Protein AF-A0A2V9E637-F1 (afdb_monomer)

Nearest PDB structures (foldseek):
  2xma-assembly1_B  TM=8.071E-01  e=1.703E-02  Deinococcus radiodurans
  2xo6-assembly1_D  TM=8.044E-01  e=2.627E-02  Dei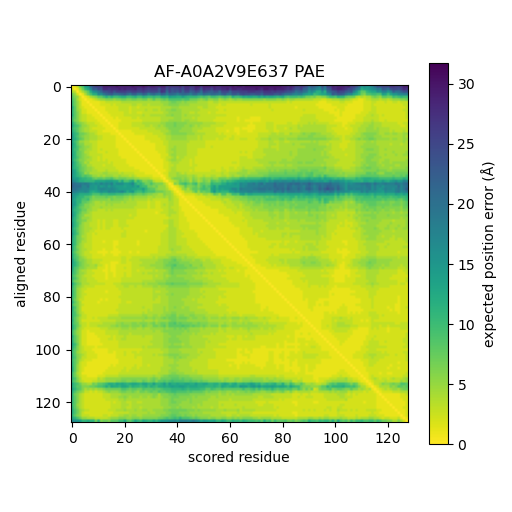nococcus radiodurans
  2fyx-assembly1_B  TM=7.825E-01  e=2.627E-02  Deinococcus radiodurans R1 = ATCC 13939 = DSM 20539
  2f5g-assembly1_B  TM=8.166E-01  e=8.014E-02  Saccharolobus solfataricus
  2ec2-assembly1_C  TM=7.989E-01  e=8.526E-02  Sulfurisphaera tokodaii

Secondary structure (DSSP, 8-state):
----PPEEEEEEE-TTSS-HHHHHHHHHHHHHHHHT--TT--HHHHHHHHHHHHHHHHHHHHHHHTT-S--GGGSHHHHHHHHHHHHTTBTTTEEEEEEEE-SSEEEEEEEE-TT--HHHHHHHHH--

Foldseek 3Di:
DPPPFDKDKDKDWAPQLADPVLVVVLVVQVVVLVVQPDDVDDPVSVVVSVVSNVVSVVVVVVSSVVRGDAQCCVPVVVVVLLVCQLCVCDVNQKPWDDKDDGRTMIITIIGGDPPDDPVVSVCSSVVD

Solvent-accessible surface area (backbone atoms only — not comparable to full-atom values): 7298 Å² total; per-residue (Å²): 132,86,76,84,57,64,76,43,79,47,77,54,61,48,88,58,19,54,59,67,69,56,55,53,51,52,52,54,53,51,53,52,55,55,69,68,64,51,92,86,59,52,73,66,57,52,50,51,49,52,50,52,52,48,56,52,50,52,53,51,50,56,45,46,73,69,52,40,56,63,45,64,34,62,41,66,71,51,30,46,53,53,52,48,46,64,50,70,45,47,82,69,52,24,43,73,77,49,72,50,75,43,38,30,35,35,43,39,31,34,25,50,40,82,90,58,55,66,67,62,56,57,47,57,48,76,71,111

Mean predicted aligned error: 4.62 Å

Sequence (128 aa):
MEGKHPIYFVTFRLADSLPRELVVRVRKQREALEKTRAAGASVAADRARLQELRALLQKVERCLDSGLGACYMRDFRIAKIVADAIRHFHGKRYQVLAWCVMPNHVHVVFSTLGERKLEAILHSWKSF

Structure (mmCIF, N/CA/C/O backbone):
data_AF-A0A2V9E637-F1
#
_entry.id   AF-A0A2V9E637-F1
#
loop_
_atom_site.group_PDB
_atom_site.id
_atom_site.type_symbol
_atom_site.label_atom_id
_atom_site.label_alt_id
_atom_site.label_comp_id
_atom_site.label_asym_id
_atom_site.label_entity_id
_atom_site.label_seq_id
_atom_site.pdbx_PDB_ins_code
_atom_site.Cartn_x
_atom_site.Cartn_y
_atom_site.Cartn_z
_atom_site.occupancy
_atom_site.B_iso_or_equiv
_atom_site.auth_seq_id
_atom_site.auth_comp_id
_atom_site.auth_asym_id
_atom_site.auth_atom_id
_atom_site.pdbx_PDB_model_num
ATOM 1 N N . MET A 1 1 ? -12.660 18.260 21.961 1.00 40.09 1 MET A N 1
ATOM 2 C CA . MET A 1 1 ? -11.722 18.543 20.855 1.00 40.09 1 MET A CA 1
ATOM 3 C C . MET A 1 1 ? -11.296 17.205 20.281 1.00 40.09 1 MET A C 1
ATOM 5 O O . MET A 1 1 ? -10.498 16.520 20.903 1.00 40.09 1 MET A O 1
ATOM 9 N N . GLU A 1 2 ? -11.909 16.771 19.184 1.00 47.88 2 GLU A N 1
ATOM 10 C CA . GLU A 1 2 ? -11.536 15.517 18.521 1.00 47.88 2 GLU A CA 1
ATOM 11 C C . GLU A 1 2 ? -10.154 15.700 17.886 1.00 47.88 2 GLU A C 1
ATOM 13 O O . GLU A 1 2 ? -9.966 16.536 17.000 1.00 47.88 2 GLU A O 1
ATOM 18 N N . GLY A 1 3 ? -9.155 14.992 18.415 1.00 58.88 3 GLY A N 1
ATOM 19 C CA . GLY A 1 3 ? -7.803 15.018 17.875 1.00 58.88 3 GLY A CA 1
ATOM 20 C C . GLY A 1 3 ? -7.828 14.518 16.435 1.00 58.88 3 GLY A C 1
ATOM 21 O O . GLY A 1 3 ? -8.316 13.425 16.160 1.00 58.88 3 GLY A O 1
ATOM 22 N N . LYS A 1 4 ? -7.323 15.325 15.500 1.00 71.44 4 LYS A N 1
ATOM 23 C CA . LYS A 1 4 ? -7.252 14.964 14.083 1.00 71.44 4 LYS A CA 1
ATOM 24 C C . LYS A 1 4 ? -6.286 13.789 13.923 1.00 71.44 4 LYS A C 1
ATOM 26 O O . LYS A 1 4 ? -5.071 13.973 13.918 1.00 71.44 4 LYS A O 1
ATOM 31 N N . HIS A 1 5 ? -6.829 12.581 13.844 1.00 83.50 5 HIS A N 1
ATOM 32 C CA . HIS A 1 5 ? -6.038 11.376 13.657 1.00 83.50 5 HIS A CA 1
ATOM 33 C C . HIS A 1 5 ? -5.346 11.384 12.276 1.00 83.50 5 HIS A C 1
ATOM 35 O O . HIS A 1 5 ? -5.916 11.884 11.299 1.00 83.50 5 HIS A O 1
ATOM 41 N N . PRO A 1 6 ? -4.103 10.876 12.174 1.00 89.88 6 PRO A N 1
ATOM 42 C CA . PRO A 1 6 ? -3.376 10.835 10.912 1.00 89.88 6 PRO A CA 1
ATOM 43 C C . PRO A 1 6 ? -4.045 9.882 9.918 1.00 89.88 6 PRO A C 1
ATOM 45 O O . PRO A 1 6 ? -4.442 8.770 10.267 1.00 89.88 6 PRO A O 1
ATOM 48 N N . ILE A 1 7 ? -4.116 10.320 8.661 1.00 93.69 7 ILE A N 1
ATOM 49 C CA . ILE A 1 7 ? -4.611 9.516 7.543 1.00 93.69 7 ILE A CA 1
ATOM 50 C C . ILE A 1 7 ? -3.420 8.877 6.835 1.00 93.69 7 ILE A C 1
ATOM 52 O O . ILE A 1 7 ? -2.467 9.558 6.454 1.00 93.69 7 ILE A O 1
ATOM 56 N N . TYR A 1 8 ? -3.510 7.572 6.618 1.00 95.12 8 TYR A N 1
ATOM 57 C CA . TYR A 1 8 ? -2.523 6.776 5.909 1.00 95.12 8 TYR A CA 1
ATOM 58 C C . TYR A 1 8 ? -3.108 6.260 4.602 1.00 95.12 8 TYR A C 1
ATOM 60 O O . TYR A 1 8 ? -4.249 5.804 4.564 1.00 95.12 8 TYR A O 1
ATOM 68 N N . PHE A 1 9 ? -2.290 6.282 3.553 1.00 95.44 9 PHE A N 1
ATOM 69 C CA . PHE A 1 9 ? -2.475 5.472 2.357 1.00 95.44 9 PHE A CA 1
ATOM 70 C C . PHE A 1 9 ? -1.413 4.376 2.377 1.00 95.44 9 PHE A C 1
ATOM 72 O O . PHE A 1 9 ? -0.218 4.674 2.448 1.00 95.44 9 PHE A O 1
ATOM 79 N N . VAL A 1 10 ? -1.846 3.119 2.361 1.00 95.75 10 VAL A N 1
ATOM 80 C CA . VAL A 1 10 ? -0.953 1.963 2.379 1.00 95.75 10 VAL A CA 1
ATOM 81 C C . VAL A 1 10 ? -1.283 1.034 1.229 1.00 95.75 10 VAL A C 1
ATOM 83 O O . VAL A 1 10 ? -2.441 0.683 1.009 1.00 95.75 10 VAL A O 1
ATOM 86 N N . THR A 1 11 ? -0.220 0.570 0.581 1.00 95.75 11 THR A N 1
ATOM 87 C CA . THR A 1 11 ? -0.254 -0.527 -0.376 1.00 95.75 11 THR A CA 1
ATOM 88 C C . THR A 1 11 ? 0.482 -1.721 0.216 1.00 95.75 11 THR A C 1
ATOM 90 O O . THR A 1 11 ? 1.638 -1.607 0.635 1.00 95.75 11 THR A O 1
ATOM 93 N N . PHE A 1 12 ? -0.160 -2.885 0.242 1.00 95.44 12 PHE A N 1
ATOM 94 C CA . PHE A 1 12 ? 0.520 -4.159 0.474 1.00 95.44 12 PHE A CA 1
ATOM 95 C C . PHE A 1 12 ? 0.213 -5.127 -0.664 1.00 95.44 12 PHE A C 1
ATOM 97 O O . PHE A 1 12 ? -0.747 -4.957 -1.406 1.00 95.44 12 PHE A O 1
ATOM 104 N N . ARG A 1 13 ? 1.086 -6.112 -0.855 1.00 96.19 13 ARG A N 1
ATOM 105 C CA . ARG A 1 13 ? 1.111 -6.930 -2.068 1.00 96.19 13 ARG A CA 1
ATOM 106 C C . ARG A 1 13 ? 1.548 -8.355 -1.780 1.00 96.19 13 ARG A C 1
ATOM 108 O O . ARG A 1 13 ? 2.208 -8.597 -0.764 1.00 96.19 13 ARG A O 1
ATOM 115 N N . LEU A 1 14 ? 1.228 -9.261 -2.698 1.00 96.38 14 LEU A N 1
ATOM 116 C CA . LEU A 1 14 ? 1.783 -10.611 -2.704 1.00 96.38 14 LEU A CA 1
ATOM 117 C C . LEU A 1 14 ? 3.299 -10.555 -2.927 1.00 96.38 14 LEU A C 1
ATOM 119 O O . LEU A 1 14 ? 3.823 -9.619 -3.535 1.00 96.38 14 LEU A O 1
ATOM 123 N N . ALA A 1 15 ? 4.029 -11.525 -2.378 1.00 94.50 15 ALA A N 1
ATOM 124 C CA . ALA A 1 15 ? 5.489 -11.464 -2.302 1.00 94.50 15 ALA A CA 1
ATOM 125 C C . ALA A 1 15 ? 6.156 -11.403 -3.689 1.00 94.50 15 ALA A C 1
ATOM 127 O O . ALA A 1 15 ? 7.101 -10.632 -3.887 1.00 94.50 15 ALA A O 1
ATOM 128 N N . ASP A 1 16 ? 5.609 -12.144 -4.646 1.00 96.12 16 ASP A N 1
ATOM 129 C CA . ASP A 1 16 ? 6.091 -12.334 -6.014 1.00 96.12 16 ASP A CA 1
ATOM 130 C C . ASP A 1 16 ? 5.517 -11.329 -7.029 1.00 96.12 16 ASP A C 1
ATOM 132 O O . ASP A 1 16 ? 5.886 -11.358 -8.199 1.00 96.12 16 ASP A O 1
ATOM 136 N N . SER A 1 17 ? 4.672 -10.389 -6.591 1.00 96.75 17 SER A N 1
ATOM 137 C CA . SER A 1 17 ? 3.978 -9.453 -7.487 1.00 96.75 17 SER A CA 1
ATOM 138 C C . SER A 1 17 ? 4.863 -8.369 -8.121 1.00 96.75 17 SER A C 1
ATOM 140 O O . SER A 1 17 ? 4.393 -7.578 -8.933 1.00 96.75 17 SER A O 1
ATOM 142 N N . LEU A 1 18 ? 6.134 -8.280 -7.716 1.00 96.19 18 LEU A N 1
ATOM 143 C CA . LEU A 1 18 ? 7.128 -7.374 -8.289 1.00 96.19 18 LEU A CA 1
ATOM 144 C C . LEU A 1 18 ? 8.448 -8.123 -8.508 1.00 96.19 18 LEU A C 1
ATOM 146 O O . LEU A 1 18 ? 8.897 -8.811 -7.584 1.00 96.19 18 LEU A O 1
ATOM 150 N N . PRO A 1 19 ? 9.137 -7.906 -9.644 1.00 94.31 19 PRO A N 1
ATOM 151 C CA . PRO A 1 19 ? 10.486 -8.419 -9.858 1.00 94.31 19 PRO A CA 1
ATOM 152 C C . PRO A 1 19 ? 11.448 -7.966 -8.756 1.00 94.31 19 PRO A C 1
ATOM 154 O O . PRO A 1 19 ? 11.432 -6.805 -8.325 1.00 94.31 19 PRO A O 1
ATOM 157 N N . ARG A 1 20 ? 12.324 -8.869 -8.309 1.00 93.62 20 ARG A N 1
ATOM 158 C CA . ARG A 1 20 ? 13.251 -8.611 -7.196 1.00 93.62 20 ARG A CA 1
ATOM 159 C C . ARG A 1 20 ? 14.171 -7.428 -7.490 1.00 93.62 20 ARG A C 1
ATOM 161 O O . ARG A 1 20 ? 14.415 -6.598 -6.614 1.00 93.62 20 ARG A O 1
ATOM 168 N N . GLU A 1 21 ? 14.630 -7.315 -8.728 1.00 93.50 21 GLU A N 1
ATOM 169 C CA . GLU A 1 21 ? 15.509 -6.251 -9.211 1.00 93.50 21 GLU A CA 1
ATOM 170 C C . GLU A 1 21 ? 14.822 -4.886 -9.107 1.00 93.50 21 GLU A C 1
ATOM 172 O O . GLU A 1 21 ? 15.451 -3.898 -8.719 1.00 93.50 21 GLU A O 1
ATOM 177 N N . LEU A 1 22 ? 13.517 -4.830 -9.403 1.00 92.44 22 LEU A N 1
ATOM 178 C CA . LEU A 1 22 ? 12.720 -3.615 -9.268 1.00 92.44 22 LEU A CA 1
ATOM 179 C C . LEU A 1 22 ? 12.571 -3.225 -7.796 1.00 92.44 22 LEU A C 1
ATOM 181 O O . LEU A 1 22 ? 12.788 -2.065 -7.453 1.00 92.44 22 LEU A O 1
ATOM 185 N N . VAL A 1 23 ? 12.276 -4.184 -6.913 1.00 94.19 23 VAL A N 1
ATOM 186 C CA . VAL A 1 23 ? 12.155 -3.932 -5.466 1.00 94.19 23 VAL A CA 1
ATOM 187 C C . VAL A 1 23 ? 13.454 -3.368 -4.893 1.00 94.19 23 VAL A C 1
ATOM 189 O O . VAL A 1 23 ? 13.427 -2.373 -4.167 1.00 94.19 23 VAL A O 1
ATOM 192 N N . VAL A 1 24 ? 14.598 -3.969 -5.233 1.00 95.31 24 VAL A N 1
ATOM 193 C CA . VAL A 1 24 ? 15.916 -3.497 -4.783 1.00 95.31 24 VAL A CA 1
ATOM 194 C C . VAL A 1 24 ? 16.193 -2.086 -5.300 1.00 95.31 24 VAL A C 1
ATOM 196 O O . VAL A 1 24 ? 16.623 -1.223 -4.535 1.00 95.31 24 VAL A O 1
ATOM 199 N N . ARG A 1 25 ? 15.911 -1.824 -6.581 1.00 94.25 25 ARG A N 1
ATOM 200 C CA . ARG A 1 25 ? 16.116 -0.508 -7.199 1.00 94.25 25 ARG A CA 1
ATOM 201 C C . ARG A 1 25 ? 15.263 0.573 -6.542 1.00 94.25 25 ARG A C 1
ATOM 203 O O . ARG A 1 25 ? 15.794 1.613 -6.167 1.00 94.25 25 ARG A O 1
ATOM 210 N N . VAL A 1 26 ? 13.970 0.311 -6.362 1.00 93.88 26 VAL A N 1
ATOM 211 C CA . VAL A 1 26 ? 13.024 1.248 -5.740 1.00 93.88 26 VAL A CA 1
ATOM 212 C C . VAL A 1 26 ? 13.431 1.559 -4.304 1.00 93.88 26 VAL A C 1
ATOM 214 O O . VAL A 1 26 ? 13.415 2.723 -3.912 1.00 93.88 26 VAL A O 1
ATOM 217 N N . ARG A 1 27 ? 13.849 0.551 -3.526 1.00 93.94 27 ARG A N 1
ATOM 218 C CA . ARG A 1 27 ? 14.351 0.761 -2.159 1.00 93.94 27 ARG A CA 1
ATOM 219 C C . ARG A 1 27 ? 15.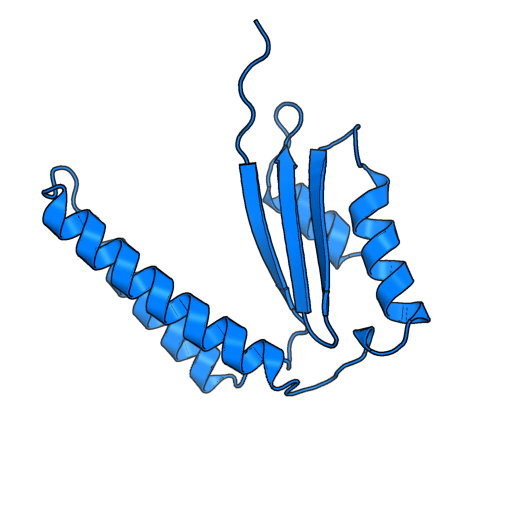567 1.682 -2.141 1.00 93.94 27 ARG A C 1
ATOM 221 O O . ARG A 1 27 ? 15.530 2.694 -1.451 1.00 93.94 27 ARG A O 1
ATOM 228 N N . LYS A 1 28 ? 16.578 1.399 -2.971 1.00 95.31 28 LYS A N 1
ATOM 229 C CA . LYS A 1 28 ? 17.780 2.241 -3.087 1.00 95.31 28 LYS A CA 1
ATOM 230 C C . LYS A 1 28 ? 17.444 3.683 -3.479 1.00 95.31 28 LYS A C 1
ATOM 232 O O . LYS A 1 28 ? 17.966 4.617 -2.880 1.00 95.31 28 LYS A O 1
ATOM 237 N N . GLN A 1 29 ? 16.564 3.873 -4.464 1.00 94.06 29 GLN A N 1
ATOM 238 C CA . GLN A 1 29 ? 16.156 5.210 -4.910 1.00 94.06 29 GLN A CA 1
ATOM 239 C C . GLN A 1 29 ? 15.386 5.968 -3.827 1.00 94.06 29 GLN A C 1
ATOM 241 O O . GLN A 1 29 ? 15.657 7.140 -3.590 1.00 94.06 29 GLN A O 1
ATOM 246 N N . ARG A 1 30 ? 14.470 5.298 -3.123 1.00 93.31 30 ARG A N 1
ATOM 247 C CA . ARG A 1 30 ? 13.738 5.901 -2.005 1.00 93.31 30 ARG A CA 1
ATOM 248 C C . ARG A 1 30 ? 14.671 6.284 -0.855 1.00 93.31 30 ARG A C 1
ATOM 250 O O . ARG A 1 30 ? 14.533 7.372 -0.316 1.00 93.31 30 ARG A O 1
ATOM 257 N N . GLU A 1 31 ? 15.618 5.425 -0.493 1.00 93.44 31 GLU A N 1
ATOM 258 C CA . GLU A 1 31 ? 16.619 5.728 0.539 1.00 93.44 31 GLU A CA 1
ATOM 259 C C . GLU A 1 31 ? 17.484 6.934 0.157 1.00 93.44 31 GLU A C 1
ATOM 261 O O . GLU A 1 31 ? 17.749 7.785 1.002 1.00 93.44 31 GLU A O 1
ATOM 266 N N . ALA A 1 32 ? 17.887 7.048 -1.113 1.00 91.62 32 ALA A N 1
ATOM 267 C CA . ALA A 1 32 ? 18.609 8.219 -1.606 1.00 91.62 32 ALA A CA 1
ATOM 268 C C . ALA A 1 32 ? 17.760 9.499 -1.494 1.00 91.62 32 ALA A C 1
ATOM 270 O O . ALA A 1 32 ? 18.251 10.507 -0.992 1.00 91.62 32 ALA A O 1
ATOM 271 N N . LEU A 1 33 ? 16.478 9.439 -1.874 1.00 90.44 33 LEU A N 1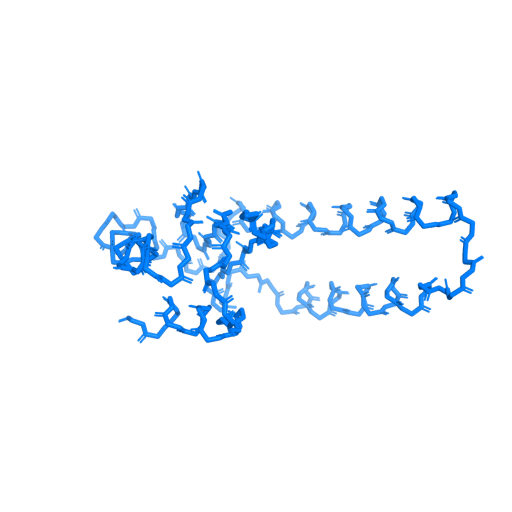
ATOM 272 C CA . LEU A 1 33 ? 15.534 10.557 -1.749 1.00 90.44 33 LEU A CA 1
ATOM 273 C C . LEU A 1 33 ? 15.225 10.945 -0.299 1.00 90.44 33 LEU A C 1
ATOM 275 O O . LEU A 1 33 ? 14.928 12.100 -0.024 1.00 90.44 33 LEU A O 1
ATOM 279 N N . GLU A 1 34 ? 15.253 10.010 0.648 1.00 87.94 34 GLU A N 1
ATOM 280 C CA . GLU A 1 34 ? 15.096 10.355 2.065 1.00 87.94 34 GLU A CA 1
ATOM 281 C C . GLU A 1 34 ? 16.364 11.005 2.626 1.00 87.94 34 GLU A C 1
ATOM 283 O O . GLU A 1 34 ? 16.267 11.930 3.425 1.00 87.94 34 GLU A O 1
ATOM 288 N N . LYS A 1 35 ? 17.558 10.607 2.168 1.00 86.56 35 LYS A N 1
ATOM 289 C CA . LYS A 1 35 ? 18.819 11.247 2.583 1.00 86.56 35 LYS A CA 1
A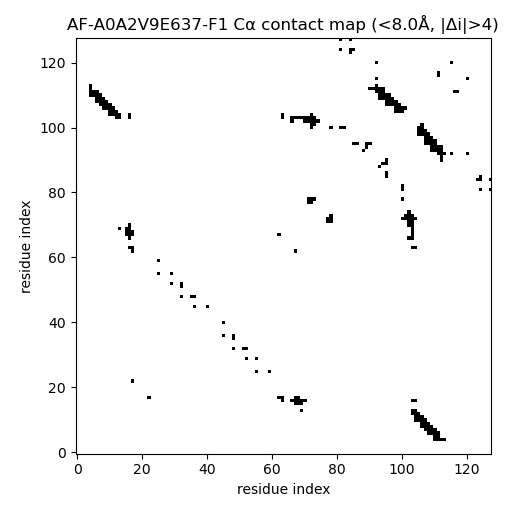TOM 290 C C . LYS A 1 35 ? 18.948 12.693 2.105 1.00 86.56 35 LYS A C 1
ATOM 292 O O . LYS A 1 35 ? 19.616 13.483 2.763 1.00 86.56 35 LYS A O 1
ATOM 297 N N . THR A 1 36 ? 18.309 13.059 0.993 1.00 81.31 36 THR A N 1
ATOM 298 C CA . THR A 1 36 ? 18.271 14.454 0.520 1.00 81.31 36 THR A CA 1
ATOM 299 C C . THR A 1 36 ? 17.282 15.325 1.294 1.00 81.31 36 THR A C 1
ATOM 301 O O . THR A 1 36 ? 17.228 16.536 1.073 1.00 81.31 36 THR A O 1
ATOM 304 N N . ARG A 1 37 ? 16.516 14.752 2.234 1.00 80.25 37 ARG A N 1
ATOM 305 C CA . ARG A 1 37 ? 15.659 15.502 3.154 1.00 80.25 37 ARG A CA 1
ATOM 306 C C . ARG A 1 37 ? 16.524 16.226 4.191 1.00 80.25 37 ARG A C 1
ATOM 308 O O . ARG A 1 37 ? 16.696 15.765 5.315 1.00 80.25 37 ARG A O 1
ATOM 315 N N . ALA A 1 38 ? 17.074 17.372 3.807 1.00 73.25 38 ALA A N 1
ATOM 316 C CA . ALA A 1 38 ? 17.827 18.226 4.714 1.00 73.25 38 ALA A CA 1
ATOM 317 C C . ALA A 1 38 ? 16.885 19.037 5.619 1.00 73.25 38 ALA A C 1
ATOM 319 O O . ALA A 1 38 ? 15.874 19.584 5.164 1.00 73.25 38 ALA A O 1
ATOM 320 N N . ALA A 1 39 ? 17.236 19.157 6.901 1.00 69.50 39 ALA A N 1
ATOM 321 C CA . ALA A 1 39 ? 16.622 20.149 7.777 1.00 69.50 39 ALA A CA 1
ATOM 322 C C . ALA A 1 39 ? 16.942 21.552 7.226 1.00 69.50 39 ALA A C 1
ATOM 324 O O . ALA A 1 39 ? 18.107 21.873 7.010 1.00 69.50 39 ALA A O 1
ATOM 325 N N . GLY A 1 40 ? 15.915 22.360 6.946 1.00 69.31 40 GLY A N 1
ATOM 326 C CA . GLY A 1 40 ? 16.083 23.688 6.338 1.00 69.31 40 GLY A CA 1
ATOM 327 C C . GLY A 1 40 ? 16.147 23.715 4.803 1.00 69.31 40 GLY A C 1
ATOM 328 O O . GLY A 1 40 ? 16.476 24.755 4.238 1.00 69.31 40 GLY A O 1
ATOM 329 N N . ALA A 1 41 ? 15.830 22.613 4.110 1.00 79.25 41 ALA A N 1
ATOM 330 C CA . ALA A 1 41 ? 15.701 22.617 2.650 1.00 79.25 41 ALA A CA 1
ATOM 331 C C . ALA A 1 41 ? 14.647 23.634 2.171 1.00 79.25 41 ALA A C 1
ATOM 333 O O . ALA A 1 41 ? 13.606 23.822 2.805 1.00 79.25 41 ALA A O 1
ATOM 334 N N . SER A 1 42 ? 14.895 24.265 1.018 1.00 87.06 42 SER A N 1
ATOM 335 C CA . SER A 1 42 ? 13.920 25.175 0.415 1.00 87.06 42 SER A CA 1
ATOM 336 C C . SER A 1 42 ? 12.647 24.424 0.009 1.00 87.06 42 SER A C 1
ATOM 338 O O . SER A 1 42 ? 12.686 23.246 -0.358 1.00 87.06 42 SER A O 1
ATOM 340 N N . VAL A 1 43 ? 11.511 25.128 -0.002 1.00 88.19 43 VAL A N 1
ATOM 341 C CA . VAL A 1 43 ? 10.225 24.578 -0.473 1.00 88.19 43 VAL A CA 1
ATOM 342 C C . VAL A 1 43 ? 10.352 24.000 -1.889 1.00 88.19 43 VAL A C 1
ATOM 344 O O . VAL A 1 43 ? 9.757 22.970 -2.195 1.00 88.19 43 VAL A O 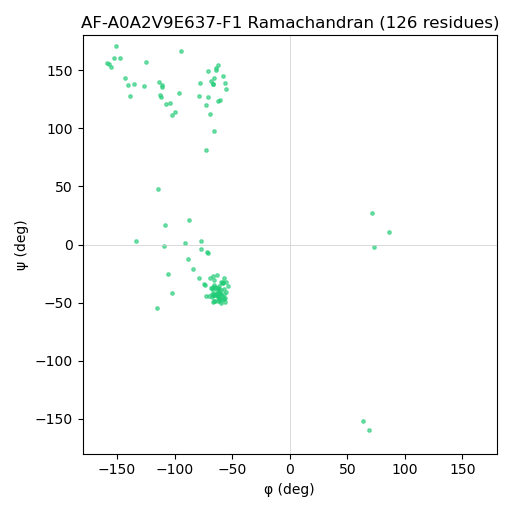1
ATOM 347 N N . ALA A 1 44 ? 11.161 24.627 -2.749 1.00 89.50 44 ALA A N 1
ATOM 348 C CA . ALA A 1 44 ? 11.421 24.143 -4.101 1.00 89.50 44 ALA A CA 1
ATOM 349 C C . ALA A 1 44 ? 12.171 22.798 -4.111 1.00 89.50 44 ALA A C 1
ATOM 351 O O . ALA A 1 44 ? 11.783 21.895 -4.854 1.00 89.50 44 ALA A O 1
ATOM 352 N N . ALA A 1 45 ? 13.195 22.639 -3.264 1.00 88.12 45 ALA A N 1
ATOM 353 C CA . ALA A 1 45 ? 13.955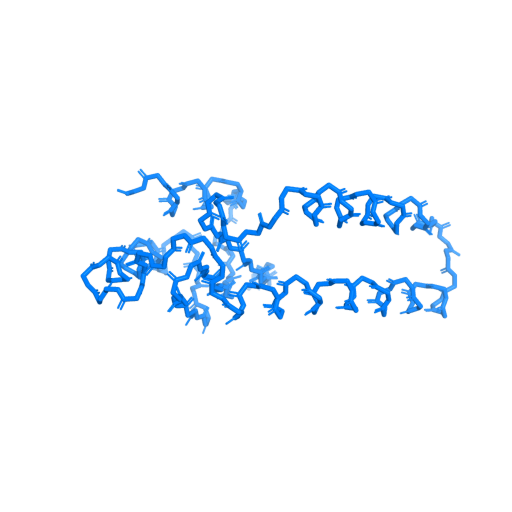 21.396 -3.154 1.00 88.12 45 ALA A CA 1
ATOM 354 C C . ALA A 1 45 ? 13.096 20.243 -2.609 1.00 88.12 45 ALA A C 1
ATOM 356 O O . ALA A 1 45 ? 13.117 19.144 -3.166 1.00 88.12 45 ALA A O 1
ATOM 357 N N . ASP A 1 46 ? 12.278 20.490 -1.577 1.00 89.31 46 ASP A N 1
ATOM 358 C CA . ASP A 1 46 ? 11.370 19.457 -1.060 1.00 89.31 46 ASP A CA 1
ATOM 359 C C . ASP A 1 46 ? 10.281 19.096 -2.084 1.00 89.31 46 ASP A C 1
ATOM 361 O O . ASP A 1 46 ? 9.951 17.922 -2.261 1.00 89.31 46 ASP A O 1
ATOM 365 N N . ARG A 1 47 ? 9.779 20.073 -2.854 1.00 90.62 47 ARG A N 1
ATOM 366 C CA . ARG A 1 47 ? 8.819 19.814 -3.937 1.00 90.62 47 ARG A CA 1
ATOM 367 C C . ARG A 1 47 ? 9.406 18.920 -5.032 1.00 90.62 47 ARG A C 1
ATOM 369 O O . ARG A 1 47 ? 8.719 17.994 -5.466 1.00 90.62 47 ARG A O 1
ATOM 376 N N . ALA A 1 48 ? 10.647 19.167 -5.452 1.00 91.31 48 ALA A N 1
ATOM 377 C CA . ALA A 1 48 ? 11.344 18.334 -6.433 1.00 91.31 48 ALA A CA 1
ATOM 378 C C . ALA A 1 48 ? 11.527 16.896 -5.914 1.00 91.31 48 ALA A C 1
ATOM 380 O O . ALA A 1 48 ? 11.144 15.936 -6.585 1.00 91.31 48 ALA A O 1
ATOM 381 N N . ARG A 1 49 ? 11.980 16.743 -4.663 1.00 91.38 49 ARG A N 1
ATOM 382 C CA . ARG A 1 49 ? 12.105 15.444 -3.978 1.00 91.38 49 ARG A CA 1
ATOM 383 C C . ARG A 1 49 ? 10.779 14.676 -3.939 1.00 91.38 49 ARG A C 1
ATOM 385 O O . ARG A 1 49 ? 10.733 13.487 -4.257 1.00 91.38 49 ARG A O 1
ATOM 392 N N . LEU A 1 50 ? 9.680 15.347 -3.582 1.00 91.12 50 LEU A N 1
ATOM 393 C CA . LEU A 1 50 ? 8.341 14.748 -3.561 1.00 91.12 50 LEU A CA 1
ATOM 394 C C . LEU A 1 50 ? 7.852 14.361 -4.964 1.00 91.12 50 LEU A C 1
ATOM 396 O O . LEU A 1 50 ? 7.158 13.353 -5.110 1.00 91.12 50 LEU A O 1
ATOM 400 N N . GLN A 1 51 ? 8.201 15.129 -5.998 1.00 93.94 51 GLN A N 1
ATOM 401 C CA . GLN A 1 51 ? 7.882 14.793 -7.386 1.00 93.94 51 GLN A CA 1
ATOM 402 C C . GLN A 1 51 ? 8.613 13.523 -7.838 1.00 93.94 51 GLN A C 1
ATOM 404 O O . GLN A 1 51 ? 7.988 12.641 -8.429 1.00 93.94 51 GLN A O 1
ATOM 409 N N . GLU A 1 52 ? 9.896 13.385 -7.503 1.00 94.06 52 GLU A N 1
ATOM 410 C CA . GLU A 1 52 ? 10.668 12.172 -7.786 1.00 94.06 52 GLU A CA 1
ATOM 411 C C . GLU A 1 52 ? 10.114 10.954 -7.041 1.00 94.06 52 GLU A C 1
ATOM 413 O O . GLU A 1 52 ? 9.920 9.893 -7.643 1.00 94.06 52 GLU A O 1
ATOM 418 N N . LEU A 1 53 ? 9.767 11.112 -5.758 1.00 92.56 53 LEU A N 1
ATOM 419 C CA . LEU A 1 53 ? 9.142 10.046 -4.975 1.00 92.56 53 LEU A CA 1
ATOM 420 C C . LEU A 1 53 ? 7.806 9.607 -5.591 1.00 92.56 53 LEU A C 1
ATOM 422 O O . LEU A 1 53 ? 7.546 8.411 -5.713 1.00 92.56 53 LEU A O 1
ATOM 426 N N . ARG A 1 54 ? 6.971 10.554 -6.037 1.00 93.38 54 ARG A N 1
ATOM 427 C CA . ARG A 1 54 ? 5.711 10.247 -6.735 1.00 93.38 54 ARG A CA 1
ATOM 428 C C . ARG A 1 54 ? 5.951 9.490 -8.035 1.00 93.38 54 ARG A C 1
ATOM 430 O O . ARG A 1 54 ? 5.291 8.482 -8.270 1.00 93.38 54 ARG A O 1
ATOM 437 N N . ALA A 1 55 ? 6.903 9.932 -8.856 1.00 94.75 55 ALA A N 1
ATOM 438 C CA . ALA A 1 55 ? 7.244 9.251 -10.103 1.00 94.75 55 ALA A CA 1
ATOM 439 C C . ALA A 1 55 ? 7.755 7.821 -9.853 1.00 94.75 55 ALA A C 1
ATOM 441 O O . ALA A 1 55 ? 7.458 6.908 -10.628 1.00 94.75 55 ALA A O 1
ATOM 442 N N . LEU A 1 56 ? 8.498 7.611 -8.762 1.00 94.31 56 LEU A N 1
ATOM 443 C CA . LEU A 1 56 ? 8.960 6.294 -8.336 1.00 94.31 56 LEU A CA 1
ATOM 444 C C . LEU A 1 56 ? 7.797 5.385 -7.917 1.00 94.31 56 LEU A C 1
ATOM 446 O O . LEU A 1 56 ? 7.713 4.255 -8.394 1.00 94.31 56 LEU A O 1
ATOM 450 N N . LEU A 1 57 ? 6.882 5.879 -7.078 1.00 92.56 57 LEU A N 1
ATOM 451 C CA . LEU A 1 57 ? 5.706 5.118 -6.645 1.00 92.56 57 LEU A CA 1
ATOM 452 C C . LEU A 1 57 ? 4.786 4.780 -7.824 1.00 92.56 57 LEU A C 1
ATOM 454 O O . LEU A 1 57 ? 4.382 3.635 -7.965 1.00 92.56 57 LEU A O 1
ATOM 458 N N . GLN A 1 58 ? 4.559 5.712 -8.753 1.00 94.50 58 GLN A N 1
ATOM 459 C CA . GLN A 1 58 ? 3.784 5.440 -9.970 1.00 94.50 58 GLN A CA 1
ATOM 460 C C . GLN A 1 58 ? 4.393 4.332 -10.844 1.00 94.50 58 GLN A C 1
ATOM 462 O O . GLN A 1 58 ? 3.661 3.605 -11.512 1.00 94.50 58 GLN A O 1
ATOM 467 N N . LYS A 1 59 ? 5.726 4.191 -10.875 1.00 94.19 59 LYS A N 1
ATOM 468 C CA . LYS A 1 59 ? 6.379 3.068 -11.575 1.00 94.19 59 LYS A CA 1
ATOM 469 C C . LYS A 1 59 ? 6.086 1.734 -10.893 1.00 94.19 59 LYS A C 1
ATOM 471 O O . LYS A 1 59 ? 5.916 0.740 -11.590 1.00 94.19 59 LYS A O 1
ATOM 476 N N . VAL A 1 60 ? 6.040 1.717 -9.560 1.00 95.62 60 VAL A N 1
ATOM 477 C CA . VAL A 1 60 ? 5.671 0.524 -8.786 1.00 95.62 60 VAL A CA 1
ATOM 478 C C . VAL A 1 60 ? 4.221 0.149 -9.058 1.00 95.62 60 VAL A C 1
ATOM 480 O O . VAL A 1 60 ? 3.978 -0.995 -9.418 1.00 95.62 60 VAL A O 1
ATOM 483 N N . GLU A 1 61 ? 3.300 1.110 -8.981 1.00 95.81 61 GLU A N 1
ATOM 484 C CA . GLU A 1 61 ? 1.873 0.888 -9.248 1.00 95.81 61 GLU A CA 1
ATOM 485 C C . GLU A 1 61 ? 1.634 0.300 -10.637 1.00 95.81 61 GLU A C 1
ATOM 487 O O . GLU A 1 61 ? 1.053 -0.772 -10.751 1.00 95.81 61 GLU A O 1
ATOM 492 N N . ARG A 1 62 ? 2.221 0.885 -11.690 1.00 95.94 62 ARG A N 1
ATOM 493 C CA . ARG A 1 62 ? 2.109 0.324 -13.049 1.00 95.94 62 ARG A CA 1
ATOM 494 C C . ARG A 1 62 ? 2.616 -1.116 -13.161 1.00 95.94 62 ARG A C 1
ATOM 496 O O . ARG A 1 62 ? 2.125 -1.875 -13.990 1.00 95.94 62 ARG A O 1
ATOM 503 N N . CYS A 1 63 ? 3.624 -1.484 -12.372 1.00 95.81 63 CYS A N 1
ATOM 504 C CA . CYS A 1 63 ? 4.149 -2.847 -12.355 1.00 95.81 63 CYS A CA 1
ATOM 505 C C . CYS A 1 63 ? 3.269 -3.804 -11.540 1.00 95.81 63 CYS A C 1
ATOM 507 O O . CYS A 1 63 ? 3.245 -4.998 -11.820 1.00 95.81 63 CYS A O 1
ATOM 509 N N . LEU A 1 64 ? 2.567 -3.306 -10.524 1.00 97.31 64 LEU A N 1
ATOM 510 C CA . LEU A 1 64 ? 1.559 -4.082 -9.813 1.00 97.31 64 LEU A CA 1
ATOM 511 C C . LEU A 1 64 ? 0.336 -4.317 -10.709 1.00 97.31 64 LEU A C 1
ATOM 513 O O . LEU A 1 64 ? -0.131 -5.452 -10.816 1.00 97.31 64 LEU A O 1
ATOM 517 N N . ASP A 1 65 ? -0.111 -3.274 -11.411 1.00 96.88 65 ASP A N 1
ATOM 518 C CA . ASP A 1 65 ? -1.250 -3.297 -12.336 1.00 96.88 65 ASP A CA 1
ATOM 519 C C . ASP A 1 65 ? -1.040 -4.234 -13.529 1.00 96.88 65 ASP A C 1
ATOM 521 O O . ASP A 1 65 ? -2.008 -4.777 -14.063 1.00 96.88 65 ASP A O 1
ATOM 525 N N . SER A 1 66 ? 0.211 -4.492 -13.927 1.00 96.38 66 SER A N 1
ATOM 526 C CA . SER A 1 66 ? 0.505 -5.476 -14.975 1.00 96.38 66 SER A CA 1
ATOM 527 C C . SER A 1 66 ? 0.274 -6.927 -14.536 1.00 96.38 66 SER A C 1
ATOM 529 O O . SER A 1 66 ? 0.338 -7.827 -15.372 1.00 96.38 66 SER A O 1
ATOM 531 N N . GLY A 1 67 ? -0.021 -7.175 -13.253 1.00 95.62 67 GLY A N 1
ATOM 532 C CA . GLY A 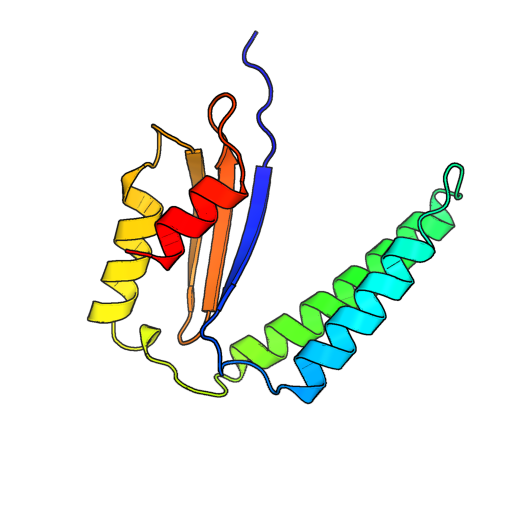1 67 ? -0.457 -8.486 -12.772 1.00 95.62 67 GLY A CA 1
ATOM 533 C C . GLY A 1 67 ? 0.643 -9.547 -12.750 1.00 95.62 67 GLY A C 1
ATOM 534 O O . GLY A 1 67 ? 0.340 -10.729 -12.885 1.00 95.62 67 GLY A O 1
ATOM 535 N N . LEU A 1 68 ? 1.910 -9.144 -12.603 1.00 94.88 68 LEU A N 1
ATOM 536 C CA . LEU A 1 68 ? 3.026 -10.084 -12.465 1.00 94.88 68 LEU A CA 1
ATOM 537 C C . LEU A 1 68 ? 2.885 -10.943 -11.199 1.00 94.88 68 LEU A C 1
ATOM 539 O O . LEU A 1 68 ? 2.275 -10.519 -10.211 1.00 94.88 68 LEU A O 1
ATOM 543 N N . GLY A 1 69 ? 3.499 -12.128 -11.236 1.00 96.31 69 GLY A N 1
ATOM 544 C CA . GLY A 1 69 ? 3.418 -13.115 -10.162 1.00 96.31 69 GLY A CA 1
ATOM 545 C C . GLY A 1 69 ? 2.022 -13.722 -10.030 1.00 96.31 69 GLY A C 1
ATOM 546 O O . GLY A 1 69 ? 1.206 -13.694 -10.955 1.00 96.31 69 GLY A O 1
ATOM 547 N N . ALA A 1 70 ? 1.741 -14.285 -8.864 1.00 96.94 70 ALA A N 1
ATOM 548 C CA . ALA A 1 70 ? 0.438 -14.824 -8.548 1.00 96.94 70 ALA A CA 1
ATOM 549 C C . ALA A 1 70 ? -0.616 -13.712 -8.458 1.00 96.94 70 ALA A C 1
ATOM 551 O O . ALA A 1 70 ? -0.408 -12.660 -7.856 1.00 96.94 70 ALA A O 1
ATOM 552 N N . CYS A 1 71 ? -1.797 -13.988 -9.009 1.00 97.62 71 CYS A N 1
ATOM 553 C CA . CYS A 1 71 ? -2.970 -13.119 -8.938 1.00 97.62 71 CYS A CA 1
ATOM 554 C C . CYS A 1 71 ? -4.092 -13.777 -8.122 1.00 97.62 71 CYS A C 1
ATOM 556 O O . CYS A 1 71 ? -5.236 -13.840 -8.571 1.00 97.62 71 CYS A O 1
ATOM 558 N N . TYR A 1 72 ? -3.771 -14.313 -6.940 1.00 97.62 72 TYR A N 1
ATOM 559 C CA . TYR A 1 72 ? -4.731 -15.067 -6.123 1.00 97.62 72 TYR A CA 1
ATOM 560 C C . TYR A 1 72 ? -5.978 -14.258 -5.759 1.00 97.62 72 TYR A C 1
ATOM 562 O O . TYR A 1 72 ? -7.076 -14.800 -5.731 1.00 97.62 72 TYR A O 1
ATOM 570 N N . MET A 1 73 ? -5.844 -12.946 -5.563 1.00 97.88 73 MET A N 1
ATOM 571 C CA . MET A 1 73 ? -6.975 -12.072 -5.239 1.00 97.88 73 MET A CA 1
ATOM 572 C C . MET A 1 73 ? -7.846 -11.734 -6.462 1.00 97.88 73 MET A C 1
ATOM 574 O O . MET A 1 73 ? -8.810 -10.989 -6.338 1.00 97.88 73 MET A O 1
ATOM 578 N N . ARG A 1 74 ? -7.554 -12.291 -7.647 1.00 97.56 74 ARG A N 1
ATOM 579 C CA . ARG A 1 74 ? -8.511 -12.317 -8.766 1.00 97.56 74 ARG A CA 1
ATOM 580 C C . ARG A 1 74 ? -9.686 -13.251 -8.471 1.00 97.56 74 ARG A C 1
ATOM 582 O O . ARG A 1 74 ? -10.782 -13.025 -8.974 1.00 97.56 74 ARG A O 1
ATOM 589 N N . ASP A 1 75 ? -9.465 -14.287 -7.660 1.00 98.19 75 ASP A N 1
ATOM 590 C CA . ASP A 1 75 ? -10.540 -15.117 -7.128 1.00 98.19 75 ASP A CA 1
ATOM 591 C C . ASP A 1 75 ? -11.299 -14.332 -6.052 1.00 98.19 75 ASP A C 1
ATOM 593 O O . ASP A 1 75 ? -10.735 -13.943 -5.024 1.00 98.19 75 ASP A O 1
ATOM 597 N N . PHE A 1 76 ? -12.598 -14.127 -6.276 1.00 97.44 76 PHE A N 1
ATOM 598 C CA . PHE A 1 76 ? -13.456 -13.363 -5.373 1.00 97.44 76 PHE A CA 1
ATOM 599 C C . PHE A 1 76 ? -13.472 -13.929 -3.947 1.00 97.44 76 PHE A C 1
ATOM 601 O O . PHE A 1 76 ? -13.657 -13.175 -2.993 1.00 97.44 76 PHE A O 1
ATOM 608 N N . ARG A 1 77 ? -13.267 -15.242 -3.782 1.00 98.19 77 ARG A N 1
ATOM 609 C CA . ARG A 1 77 ? -13.255 -15.906 -2.473 1.00 98.19 77 ARG A CA 1
ATOM 610 C C . ARG A 1 77 ? -12.049 -15.459 -1.659 1.00 98.19 77 ARG A C 1
ATOM 612 O O . ARG A 1 77 ? -12.187 -15.137 -0.484 1.00 98.19 77 ARG A O 1
ATOM 619 N N . ILE A 1 78 ? -10.886 -15.371 -2.304 1.00 97.62 78 ILE A N 1
ATOM 620 C CA . ILE A 1 78 ? -9.644 -14.904 -1.680 1.00 97.62 78 ILE A CA 1
ATOM 621 C C . ILE A 1 78 ? -9.712 -13.392 -1.455 1.00 97.62 78 ILE A C 1
ATOM 623 O O . ILE A 1 78 ? -9.405 -12.919 -0.362 1.00 97.62 78 ILE A O 1
ATOM 627 N N . ALA A 1 79 ? -10.190 -12.631 -2.444 1.00 97.88 79 ALA A N 1
ATOM 628 C CA . ALA A 1 79 ? -10.382 -11.190 -2.296 1.00 97.88 79 ALA A CA 1
ATOM 629 C C . ALA A 1 79 ? -11.308 -10.844 -1.119 1.00 97.88 79 ALA A C 1
ATOM 631 O O . ALA A 1 79 ? -11.048 -9.894 -0.379 1.00 97.88 79 ALA A O 1
ATOM 632 N N . LYS A 1 80 ? -12.361 -11.645 -0.915 1.00 98.00 80 LYS A N 1
ATOM 633 C CA . LYS A 1 80 ? -13.295 -11.493 0.200 1.00 98.00 80 LYS A CA 1
ATOM 634 C C . LYS A 1 80 ? -12.623 -11.690 1.558 1.00 98.00 80 LYS A C 1
ATOM 636 O O . LYS A 1 80 ? -12.880 -10.887 2.447 1.00 98.00 80 LYS A O 1
ATOM 641 N N . ILE A 1 81 ? -11.743 -12.682 1.711 1.00 97.88 81 ILE A N 1
ATOM 642 C CA . ILE A 1 81 ? -10.985 -12.893 2.960 1.00 97.88 81 ILE A CA 1
ATOM 643 C C . ILE A 1 81 ? -10.194 -11.628 3.319 1.00 97.88 81 ILE A C 1
ATOM 645 O O . ILE A 1 81 ? -10.276 -11.132 4.442 1.00 97.88 81 ILE A O 1
ATOM 649 N N . VAL A 1 82 ? -9.490 -11.055 2.340 1.00 97.62 82 VAL A N 1
ATOM 650 C CA . VAL A 1 82 ? -8.678 -9.849 2.546 1.00 97.62 82 VAL A CA 1
ATOM 651 C C . VAL A 1 82 ? -9.549 -8.627 2.856 1.00 97.62 82 VAL A C 1
ATOM 653 O O . VAL A 1 82 ? -9.255 -7.869 3.782 1.00 97.62 82 VAL A O 1
ATOM 656 N N . ALA A 1 83 ? -10.653 -8.449 2.128 1.00 97.94 83 ALA A N 1
ATOM 657 C CA . ALA A 1 83 ? -11.620 -7.386 2.387 1.00 97.94 83 ALA A CA 1
ATOM 658 C C . ALA A 1 83 ? -12.230 -7.484 3.796 1.00 97.94 83 ALA A C 1
ATOM 660 O O . ALA A 1 83 ? -12.353 -6.476 4.496 1.00 97.94 83 ALA A O 1
ATOM 661 N N . ASP A 1 84 ? -12.593 -8.691 4.228 1.00 97.94 84 ASP A N 1
ATOM 662 C CA . ASP A 1 84 ? -13.168 -8.933 5.547 1.00 97.94 84 ASP A CA 1
ATOM 663 C C . ASP A 1 84 ? -12.131 -8.650 6.651 1.00 97.94 84 ASP A C 1
ATOM 665 O O . ASP A 1 84 ? -12.465 -7.988 7.636 1.00 97.94 84 ASP A O 1
ATOM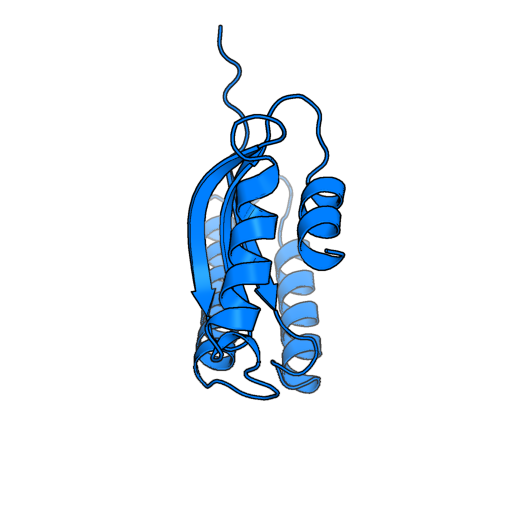 669 N N . ALA A 1 85 ? -10.856 -9.011 6.453 1.00 97.19 85 ALA A N 1
ATOM 670 C CA . ALA A 1 85 ? -9.763 -8.668 7.370 1.00 97.19 85 ALA A CA 1
ATOM 671 C C . ALA A 1 85 ? -9.567 -7.145 7.521 1.00 97.19 85 ALA A C 1
ATOM 673 O O . ALA A 1 85 ? -9.396 -6.644 8.638 1.00 97.19 85 ALA A O 1
ATOM 674 N N . ILE A 1 86 ? -9.649 -6.389 6.418 1.00 97.12 86 ILE A N 1
ATOM 675 C CA . ILE A 1 86 ? -9.581 -4.916 6.428 1.00 97.12 86 ILE A CA 1
ATOM 676 C C . ILE A 1 86 ? -10.783 -4.314 7.161 1.00 97.12 86 ILE A C 1
ATOM 678 O O . ILE A 1 86 ? -10.651 -3.306 7.848 1.00 97.12 86 ILE A O 1
ATOM 682 N N . ARG A 1 87 ? -11.971 -4.909 7.036 1.00 96.88 87 ARG A N 1
ATOM 683 C CA . ARG A 1 87 ? -13.202 -4.381 7.643 1.00 96.88 87 ARG A CA 1
ATOM 684 C C . ARG A 1 87 ? -13.391 -4.791 9.100 1.00 96.88 87 ARG A C 1
ATOM 686 O O . ARG A 1 87 ? -14.115 -4.106 9.819 1.00 96.88 87 ARG A O 1
ATOM 693 N N . HIS A 1 88 ? -12.743 -5.860 9.553 1.00 95.94 88 HIS A N 1
ATOM 694 C CA . HIS A 1 88 ? -13.018 -6.490 10.844 1.00 95.94 88 HIS A CA 1
ATOM 695 C C . HIS A 1 88 ? -12.923 -5.529 12.047 1.00 95.94 88 HIS A C 1
ATOM 697 O O . HIS A 1 88 ? -13.761 -5.575 12.949 1.00 95.94 88 HIS A O 1
ATOM 703 N N . PHE A 1 89 ? -11.930 -4.631 12.062 1.00 93.38 89 PHE A N 1
ATOM 704 C CA . PHE A 1 89 ? -11.745 -3.650 13.143 1.00 93.38 89 PHE A CA 1
ATOM 705 C C . PHE A 1 89 ? -12.082 -2.206 12.745 1.00 93.38 89 PHE A C 1
ATOM 707 O O . PHE A 1 89 ? -11.703 -1.271 13.464 1.00 93.38 89 PHE A O 1
ATOM 714 N N . HIS A 1 90 ? -12.804 -2.018 11.638 1.00 94.31 90 HIS A N 1
ATOM 715 C CA . HIS A 1 90 ? -13.331 -0.717 11.239 1.00 94.31 90 HIS A CA 1
ATOM 716 C C . HIS A 1 90 ? -14.192 -0.106 12.360 1.00 94.31 90 HIS A C 1
ATOM 718 O O . HIS A 1 90 ? -15.004 -0.800 12.971 1.00 94.31 90 HIS A O 1
ATOM 724 N N . GLY A 1 91 ? -13.982 1.178 12.664 1.00 92.38 91 GLY A N 1
ATOM 725 C CA . GLY A 1 91 ? -14.661 1.905 13.745 1.00 92.38 91 GLY A CA 1
ATOM 726 C C . GLY A 1 91 ? -14.196 1.529 15.159 1.00 92.38 91 GLY A C 1
ATOM 727 O O . GLY A 1 91 ? -14.668 2.108 16.131 1.00 92.38 91 GLY A O 1
ATOM 728 N N . LYS A 1 92 ? -13.269 0.566 15.295 1.00 92.12 92 LYS A N 1
ATOM 729 C CA . LYS A 1 92 ? -12.739 0.097 16.589 1.00 92.12 92 LYS A CA 1
ATOM 730 C C . LYS A 1 92 ? -11.252 0.395 16.757 1.00 92.12 92 LYS A C 1
ATOM 732 O O . LYS A 1 92 ? -10.846 0.983 17.751 1.00 92.12 92 LYS A O 1
ATOM 737 N N . ARG A 1 93 ? -10.422 -0.050 15.807 1.00 92.19 93 ARG A N 1
ATOM 738 C CA . ARG A 1 93 ? -8.956 0.166 15.825 1.00 92.19 93 ARG A CA 1
ATOM 739 C C . ARG A 1 93 ? -8.510 1.225 14.820 1.00 92.19 93 ARG A C 1
ATOM 741 O O . ARG A 1 93 ? -7.455 1.829 14.984 1.00 92.19 93 ARG A O 1
ATOM 748 N N . TYR A 1 94 ? -9.298 1.412 13.771 1.00 94.75 94 TYR A N 1
ATOM 749 C CA . TYR A 1 94 ? -9.066 2.376 12.709 1.00 94.75 94 TYR A CA 1
ATOM 750 C C . TYR A 1 94 ? -10.385 2.677 11.995 1.00 94.75 94 TYR A C 1
ATOM 752 O O . TYR A 1 94 ? -11.301 1.854 11.986 1.00 94.75 94 TYR A O 1
ATOM 760 N N . GLN A 1 95 ? -10.461 3.838 11.356 1.00 95.56 95 GLN A N 1
ATOM 761 C CA . GLN A 1 95 ? -11.532 4.205 10.442 1.00 95.56 95 GLN A CA 1
ATOM 762 C C . GLN A 1 95 ? -11.049 3.989 9.008 1.00 95.56 95 GLN A C 1
ATOM 764 O O . GLN A 1 95 ? -10.142 4.678 8.550 1.00 95.56 95 GLN A O 1
ATOM 769 N N . VAL A 1 96 ? -11.645 3.036 8.291 1.00 96.88 96 VAL A N 1
ATOM 770 C CA . VAL A 1 96 ? -11.362 2.838 6.856 1.00 96.88 96 VAL A CA 1
ATOM 771 C C . VAL A 1 96 ? -12.129 3.887 6.057 1.00 96.88 96 VAL A C 1
ATOM 773 O O . VAL A 1 96 ? -13.333 4.032 6.245 1.00 96.88 96 VAL A O 1
ATOM 776 N N . LEU A 1 97 ? -11.433 4.610 5.185 1.00 97.00 97 LEU A N 1
ATOM 777 C CA . LEU A 1 97 ? -11.996 5.681 4.358 1.00 97.00 97 LEU A CA 1
ATOM 778 C C . LEU A 1 97 ? -12.228 5.208 2.919 1.00 97.00 97 LEU A C 1
ATOM 780 O O . LEU A 1 97 ? -13.262 5.498 2.331 1.00 97.00 97 LEU A O 1
ATOM 784 N N . ALA A 1 98 ? -11.281 4.450 2.368 1.00 97.88 98 ALA A N 1
ATOM 785 C CA . ALA A 1 98 ? -11.389 3.816 1.059 1.00 97.88 98 ALA A CA 1
ATOM 786 C C . ALA A 1 98 ? -10.478 2.587 1.012 1.00 97.88 98 ALA A C 1
ATOM 788 O O . ALA A 1 98 ? -9.464 2.539 1.706 1.00 97.88 98 ALA A O 1
ATOM 789 N N . TRP A 1 99 ? -10.816 1.593 0.198 1.00 98.12 99 TRP A N 1
ATOM 790 C CA . TRP A 1 99 ? -9.948 0.445 -0.045 1.00 98.12 99 TRP A CA 1
ATOM 791 C C . TRP A 1 99 ? -10.291 -0.219 -1.377 1.00 98.12 99 TRP A C 1
ATOM 793 O O . TRP A 1 99 ? -11.425 -0.120 -1.847 1.00 98.12 99 TRP A O 1
ATOM 803 N N . CYS A 1 100 ? -9.324 -0.913 -1.969 1.00 97.88 100 CYS A N 1
ATOM 804 C CA . CYS A 1 100 ? -9.567 -1.838 -3.067 1.00 97.88 100 CYS A CA 1
ATOM 805 C C . CYS A 1 100 ? -8.647 -3.055 -2.957 1.00 97.88 100 CYS A C 1
ATOM 807 O O . CYS A 1 100 ? -7.486 -2.949 -2.560 1.00 97.88 100 CYS A O 1
ATOM 809 N N . VAL A 1 101 ? -9.188 -4.218 -3.314 1.00 98.31 101 VAL A N 1
ATOM 810 C CA . VAL A 1 101 ? -8.423 -5.455 -3.465 1.00 98.31 101 VAL A CA 1
ATOM 811 C C . VAL A 1 101 ? -8.211 -5.676 -4.957 1.00 98.31 101 VAL A C 1
ATOM 813 O O . VAL A 1 101 ? -9.163 -5.911 -5.698 1.00 98.31 101 VAL A O 1
ATOM 816 N N . MET A 1 102 ? -6.962 -5.550 -5.389 1.00 98.06 102 MET A N 1
ATOM 817 C CA . MET A 1 102 ? -6.513 -5.777 -6.760 1.00 98.06 102 MET A CA 1
ATOM 818 C C . MET A 1 102 ? -6.005 -7.224 -6.888 1.00 98.06 102 MET A C 1
ATOM 820 O O . MET A 1 102 ? -5.771 -7.879 -5.874 1.00 98.06 102 MET A O 1
ATOM 824 N N . PRO A 1 103 ? -5.787 -7.765 -8.101 1.00 98.31 103 PRO A N 1
ATOM 825 C CA . PRO A 1 103 ? -5.458 -9.185 -8.281 1.00 98.31 103 PRO A CA 1
ATOM 826 C C . PRO A 1 103 ? -4.240 -9.702 -7.493 1.00 98.31 103 PRO A C 1
ATOM 828 O O . PRO A 1 103 ? -4.227 -10.863 -7.081 1.00 98.31 103 PRO A O 1
ATOM 831 N N . ASN A 1 104 ? -3.225 -8.862 -7.271 1.00 97.88 104 ASN A N 1
ATOM 832 C CA . ASN A 1 104 ? -1.979 -9.215 -6.575 1.00 97.88 104 ASN A CA 1
ATOM 833 C C . ASN A 1 104 ? -1.537 -8.182 -5.513 1.00 97.88 104 ASN A C 1
ATOM 835 O O . ASN A 1 104 ? -0.485 -8.343 -4.886 1.00 97.88 104 ASN A O 1
ATOM 839 N N . HIS A 1 105 ? -2.330 -7.130 -5.285 1.00 98.00 105 HIS A N 1
ATOM 840 C CA . HIS A 1 105 ? -2.052 -6.085 -4.302 1.00 98.00 105 HIS A CA 1
ATOM 841 C C . HIS A 1 105 ? -3.333 -5.450 -3.752 1.00 98.00 105 HIS A C 1
ATOM 843 O O . HIS A 1 105 ? -4.429 -5.727 -4.220 1.00 98.00 105 HIS A O 1
ATOM 849 N N . VAL A 1 106 ? -3.206 -4.630 -2.717 1.00 98.25 106 VAL A N 1
ATOM 850 C CA . VAL A 1 106 ? -4.325 -3.997 -2.020 1.00 98.25 106 VAL A CA 1
ATOM 851 C C . VAL A 1 106 ? -3.945 -2.572 -1.681 1.00 98.25 106 VAL A C 1
ATOM 853 O O . VAL A 1 106 ? -2.841 -2.336 -1.187 1.00 98.25 106 VAL A O 1
ATOM 856 N N . HIS A 1 107 ? -4.885 -1.654 -1.877 1.00 98.06 107 HIS A N 1
ATOM 857 C CA . HIS A 1 107 ? -4.782 -0.266 -1.442 1.00 98.06 107 HIS A CA 1
ATOM 858 C C . HIS A 1 107 ? -5.769 0.009 -0.322 1.00 98.06 107 HIS A C 1
ATOM 860 O O . HIS A 1 107 ? -6.932 -0.383 -0.412 1.00 98.06 107 HIS A O 1
ATOM 866 N N . VAL A 1 108 ? -5.327 0.708 0.722 1.00 98.19 108 VAL A N 1
ATOM 867 C CA . VAL A 1 108 ? -6.186 1.113 1.842 1.00 98.19 108 VAL A CA 1
ATOM 868 C C . VAL A 1 108 ? -5.864 2.544 2.260 1.00 98.19 108 VAL A C 1
ATOM 870 O O . VAL A 1 108 ? -4.715 2.873 2.556 1.00 98.19 108 VAL A O 1
ATOM 873 N N . VAL A 1 109 ? -6.898 3.380 2.332 1.00 97.81 109 VAL A N 1
ATOM 874 C CA . VAL A 1 109 ? -6.886 4.691 2.981 1.00 97.81 109 VAL A CA 1
ATOM 875 C C . VAL A 1 109 ? -7.617 4.565 4.310 1.00 97.81 109 VAL A C 1
ATOM 877 O O . VAL A 1 109 ? -8.790 4.186 4.342 1.00 97.81 109 VAL A O 1
ATOM 880 N N . PHE A 1 110 ? -6.951 4.886 5.413 1.00 96.62 110 PHE A N 1
ATOM 881 C CA . PHE A 1 110 ? -7.545 4.780 6.742 1.00 96.62 110 PHE A CA 1
ATOM 882 C C . PHE A 1 110 ? -6.930 5.760 7.735 1.00 96.62 110 PHE A C 1
ATOM 884 O O . PHE A 1 110 ? -5.819 6.249 7.547 1.00 96.62 110 PHE A O 1
ATOM 891 N N . SER A 1 111 ? -7.656 6.013 8.815 1.00 95.19 111 SER A N 1
ATOM 892 C CA . SER A 1 111 ? -7.190 6.767 9.971 1.00 95.19 111 SER A CA 1
ATOM 893 C C . SER A 1 111 ? -7.044 5.839 11.167 1.00 95.19 111 SER A C 1
ATOM 895 O O . SER A 1 111 ? -7.918 5.006 11.407 1.00 95.19 111 SER A O 1
ATOM 897 N N . THR A 1 112 ? -5.972 5.971 11.943 1.00 93.12 112 THR A N 1
ATOM 898 C CA . THR A 1 112 ? -5.842 5.227 13.206 1.00 93.12 112 THR A CA 1
ATOM 899 C C . THR A 1 112 ? -6.808 5.782 14.251 1.00 93.12 112 THR A C 1
ATOM 901 O O . THR A 1 112 ? -7.148 6.962 14.215 1.00 93.12 112 THR A O 1
ATOM 904 N N . LEU A 1 113 ? -7.279 4.930 15.165 1.00 88.88 113 LEU A N 1
ATOM 905 C CA . LEU A 1 113 ? -8.061 5.355 16.328 1.00 88.88 113 LEU A CA 1
ATOM 906 C C . LEU A 1 113 ? -7.233 5.110 17.596 1.00 88.88 113 LEU A C 1
ATOM 908 O O . LEU A 1 113 ? -6.705 4.013 17.805 1.00 88.88 113 LEU A O 1
ATOM 912 N N . GLY A 1 114 ? -7.109 6.144 18.431 1.00 83.75 114 GLY A N 1
ATOM 913 C CA . GLY A 1 114 ? -6.272 6.123 19.636 1.00 83.75 114 GLY A CA 1
ATOM 914 C C . GLY A 1 114 ? -4.773 5.949 19.349 1.00 83.75 114 GLY A C 1
ATOM 915 O O . GLY A 1 114 ? -4.278 6.319 18.287 1.00 83.75 114 GLY A O 1
ATOM 916 N N . GLU A 1 115 ? -4.042 5.361 20.298 1.00 81.44 115 GLU A N 1
ATOM 917 C CA . GLU A 1 115 ? -2.573 5.212 20.257 1.00 81.44 115 GLU A CA 1
ATOM 918 C C . GLU A 1 115 ? -2.089 3.939 19.534 1.00 81.44 115 GLU A C 1
ATOM 920 O O . GLU A 1 115 ? -0.984 3.435 19.757 1.00 81.44 115 GLU A O 1
ATOM 925 N N . ARG A 1 116 ? -2.921 3.351 18.669 1.00 82.69 116 ARG A N 1
ATOM 926 C CA . ARG A 1 116 ? -2.553 2.119 17.960 1.00 82.69 116 ARG A CA 1
ATOM 927 C C . ARG A 1 116 ? -1.482 2.399 16.906 1.00 82.69 116 ARG A C 1
ATOM 929 O O . ARG A 1 116 ? -1.656 3.232 16.020 1.00 82.69 116 ARG A O 1
ATOM 936 N N . LYS A 1 117 ? -0.395 1.628 16.977 1.00 89.31 117 LYS A N 1
ATOM 937 C CA . LYS A 1 117 ? 0.710 1.661 16.014 1.00 89.31 117 LYS A CA 1
ATOM 938 C C . LYS A 1 117 ? 0.282 1.135 14.641 1.00 89.31 117 LYS A C 1
ATOM 940 O O . LYS A 1 117 ? -0.426 0.127 14.551 1.00 89.31 117 LYS A O 1
ATOM 945 N N . LEU A 1 118 ? 0.769 1.786 13.585 1.00 92.00 118 LEU A N 1
ATOM 946 C CA . LEU A 1 118 ? 0.504 1.419 12.193 1.00 92.00 118 LEU A CA 1
ATOM 947 C C . LEU A 1 118 ? 0.917 -0.032 11.904 1.00 92.00 118 LEU A C 1
ATOM 949 O O . LEU A 1 118 ? 0.168 -0.785 11.288 1.00 92.00 118 LEU A O 1
ATOM 953 N N . GLU A 1 119 ? 2.076 -0.453 12.406 1.00 93.12 119 GLU A N 1
ATOM 954 C CA . GLU A 1 119 ? 2.644 -1.781 12.165 1.00 93.12 119 GLU A CA 1
ATOM 955 C C . GLU A 1 119 ? 1.741 -2.896 12.702 1.00 93.12 119 GLU A C 1
ATOM 957 O O . GLU A 1 119 ? 1.581 -3.927 12.052 1.00 93.12 119 GLU A O 1
ATOM 962 N N . ALA A 1 120 ? 1.103 -2.675 13.856 1.00 92.38 120 ALA A N 1
ATOM 963 C CA . ALA A 1 120 ? 0.187 -3.640 14.459 1.00 92.38 120 ALA A CA 1
ATOM 964 C C . ALA A 1 120 ? -1.095 -3.811 13.627 1.00 92.38 120 ALA A C 1
ATOM 966 O O . ALA A 1 120 ? -1.607 -4.923 13.495 1.00 92.38 120 ALA A O 1
ATOM 967 N N . ILE A 1 121 ? -1.598 -2.721 13.038 1.00 93.88 121 ILE A N 1
ATOM 968 C CA . ILE A 1 121 ? -2.759 -2.754 12.139 1.00 93.88 121 ILE A CA 1
ATOM 969 C C . ILE A 1 121 ? -2.406 -3.519 10.861 1.00 93.88 121 ILE A C 1
ATOM 971 O O . ILE A 1 121 ? -3.111 -4.456 10.493 1.00 93.88 121 ILE A O 1
ATOM 975 N N . LEU A 1 122 ? -1.277 -3.177 10.232 1.00 94.31 122 LEU A N 1
ATOM 976 C CA . LEU A 1 122 ? -0.832 -3.830 9.000 1.00 94.31 122 LEU A CA 1
ATOM 977 C C . LEU A 1 122 ? -0.507 -5.311 9.205 1.00 94.31 122 LEU A C 1
ATOM 979 O O . LEU A 1 122 ? -0.793 -6.125 8.329 1.00 94.31 122 LEU A O 1
ATOM 983 N N . HIS A 1 123 ? 0.075 -5.678 10.349 1.00 93.25 123 HIS A N 1
ATOM 984 C CA . HIS A 1 123 ? 0.313 -7.076 10.686 1.00 93.25 123 HIS A CA 1
ATOM 985 C C . HIS A 1 123 ? -1.003 -7.855 10.762 1.00 93.25 123 HIS A C 1
ATOM 987 O O . HIS A 1 123 ? -1.121 -8.876 10.094 1.00 93.25 123 HIS A O 1
ATOM 993 N N . SER A 1 124 ? -2.003 -7.317 11.472 1.00 92.56 124 SER A N 1
ATOM 994 C CA . SER A 1 124 ? -3.322 -7.942 11.619 1.00 92.56 124 SER A CA 1
ATOM 995 C C . SER A 1 124 ? -4.037 -8.184 10.289 1.00 92.56 124 SER A C 1
ATOM 997 O O . SER A 1 124 ? -4.784 -9.149 10.197 1.00 92.56 124 SER A O 1
ATOM 999 N N . TRP A 1 125 ? -3.855 -7.32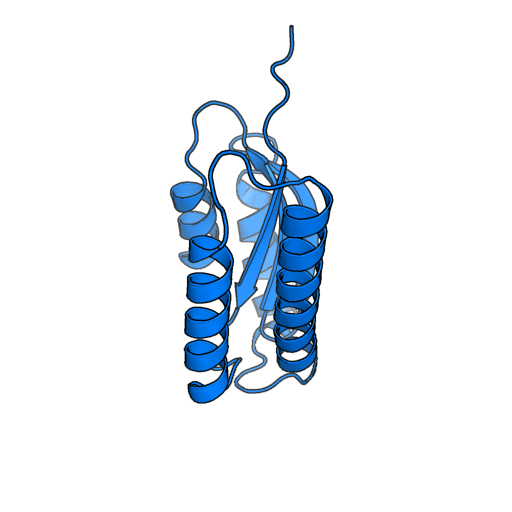3 9.283 1.00 94.94 125 TRP A N 1
ATOM 1000 C CA . TRP A 1 125 ? -4.431 -7.547 7.950 1.00 94.94 125 TRP A CA 1
ATOM 1001 C C . TRP A 1 125 ? -3.710 -8.638 7.167 1.00 94.94 125 TRP A C 1
ATOM 1003 O O . TRP A 1 125 ? -4.332 -9.347 6.389 1.00 94.94 125 TRP A O 1
ATOM 1013 N N . LYS A 1 126 ? -2.390 -8.746 7.341 1.00 92.12 126 LYS A N 1
ATOM 1014 C CA . LYS A 1 126 ? -1.540 -9.651 6.558 1.00 92.12 126 LYS A CA 1
ATOM 1015 C C . LYS A 1 126 ? -1.411 -11.055 7.153 1.00 92.12 126 LYS A C 1
ATOM 1017 O O . LYS A 1 126 ? -0.841 -11.913 6.489 1.00 92.12 126 LYS A O 1
ATOM 1022 N N . SER A 1 127 ? -1.832 -11.257 8.400 1.00 90.44 127 SER A N 1
ATOM 1023 C CA . SER A 1 127 ? -1.696 -12.526 9.129 1.00 90.44 127 SER A CA 1
ATOM 1024 C C . SER A 1 127 ? -3.012 -13.273 9.349 1.00 90.44 127 SER A C 1
ATOM 1026 O O . SER A 1 127 ? -2.989 -14.305 10.012 1.00 90.44 127 SER A O 1
ATOM 1028 N N . PHE A 1 128 ? -4.137 -12.710 8.903 1.00 81.38 128 PHE A N 1
ATOM 1029 C CA . PHE A 1 128 ? -5.439 -13.375 8.914 1.00 81.38 128 PHE A CA 1
ATOM 1030 C C . PHE A 1 128 ? -5.518 -14.371 7.756 1.00 81.38 128 PHE A C 1
ATOM 1032 O O . PHE A 1 128 ? -6.008 -15.494 7.992 1.00 81.38 128 PHE A O 1
#

pLDDT: mean 92.04, std 8.9, range [40.09, 98.31]

Radius of gyration: 16.77 Å; Cα contacts (8 Å, |Δi|>4): 141; chains: 1; bounding box: 34×41×36 Å